Protein AF-A0A6G3RSH4-F1 (afdb_monomer_lite)

Sequence (106 aa):
MTPDDCDAVAEVRVRGWQFAYAGLMPQAYLDGMSVAQDAARRRERFRRRGQFVAERAGAVVGWGCHGPGRDHDVPPGEAELYALYARPAQVSTGVGRALLDACAAD

pLDDT: mean 94.03, std 5.85, range [69.56, 98.44]

Foldseek 3Di:
DDLVCLLLALVQVLQQCLVVCVVPDDNCVSVPRDSVVSSVVCSVVVPDPAKDFDDDPRGTFWIWGKDDDPDPPDDPPDMDTPDTTGRPVCPPVCRSVVSVVSSVVD

Secondary structure (DSSP, 8-state):
--GGGHHHHHHHHHHHHHHHTTTTS-HHHHHT--HHHHHHHHHHHTT-S-EEEEEETTEEEEEEEEEE--STTSPTT-EEEEEEEE-GGGTTTTHHHHHHHHHH--

Radius of gyration: 14.27 Å; chains: 1; bounding box: 38×31×35 Å

Structure (mmCIF, N/CA/C/O backbone):
data_AF-A0A6G3RSH4-F1
#
_entry.id   AF-A0A6G3RSH4-F1
#
loop_
_atom_site.group_PDB
_atom_site.id
_atom_site.type_symbol
_atom_site.label_atom_id
_atom_site.label_alt_id
_atom_site.label_comp_id
_atom_site.label_asym_id
_atom_site.label_entity_id
_atom_site.label_seq_id
_atom_site.pdbx_PDB_ins_code
_atom_site.Cartn_x
_atom_site.Cartn_y
_atom_site.Cartn_z
_atom_site.occupancy
_atom_site.B_iso_or_equiv
_atom_site.auth_seq_id
_atom_site.auth_comp_id
_atom_site.auth_asym_id
_atom_site.auth_atom_id
_atom_site.pdbx_PDB_model_num
ATOM 1 N N . MET A 1 1 ? -1.358 -3.093 12.932 1.00 84.00 1 MET A N 1
ATOM 2 C CA . MET A 1 1 ? -1.089 -4.280 12.096 1.00 84.00 1 MET A CA 1
ATOM 3 C C . MET A 1 1 ? -0.584 -5.421 12.978 1.00 84.00 1 MET A C 1
ATOM 5 O O . MET A 1 1 ? 0.177 -5.159 13.902 1.00 84.00 1 MET A O 1
ATOM 9 N N . THR A 1 2 ? -1.001 -6.654 12.701 1.00 89.12 2 THR A N 1
ATOM 10 C CA . THR A 1 2 ? -0.590 -7.918 13.334 1.00 89.12 2 THR A CA 1
ATOM 11 C C . THR A 1 2 ? 0.182 -8.796 12.332 1.00 89.12 2 THR A C 1
ATOM 13 O O . THR A 1 2 ? 0.144 -8.515 11.129 1.00 89.12 2 THR A O 1
ATOM 16 N N . PRO A 1 3 ? 0.905 -9.848 12.772 1.00 87.81 3 PRO A N 1
ATOM 17 C CA . PRO A 1 3 ? 1.589 -10.756 11.848 1.00 87.81 3 PRO A CA 1
ATOM 18 C C . PRO A 1 3 ? 0.653 -11.378 10.805 1.00 87.81 3 PRO A C 1
ATOM 20 O O . PRO A 1 3 ? 1.087 -11.628 9.678 1.00 87.81 3 PRO A O 1
ATOM 23 N N . ASP A 1 4 ? -0.620 -11.558 11.156 1.00 91.12 4 ASP A N 1
ATOM 24 C CA . ASP A 1 4 ? -1.639 -12.146 10.286 1.00 91.12 4 ASP A CA 1
ATOM 25 C C . ASP A 1 4 ? -2.007 -11.217 9.116 1.00 91.12 4 ASP A C 1
ATOM 27 O O . ASP A 1 4 ? -2.398 -11.688 8.049 1.00 91.12 4 ASP A O 1
ATOM 31 N N . ASP A 1 5 ? -1.752 -9.909 9.234 1.00 94.38 5 ASP A N 1
ATOM 32 C CA . ASP A 1 5 ? -2.000 -8.947 8.152 1.00 94.38 5 ASP A CA 1
ATOM 33 C C . ASP A 1 5 ? -0.943 -9.020 7.035 1.00 94.38 5 ASP A C 1
ATOM 35 O O . ASP A 1 5 ? -1.111 -8.398 5.984 1.00 94.38 5 ASP A O 1
ATOM 39 N N . CYS A 1 6 ? 0.176 -9.734 7.234 1.00 94.88 6 CYS A N 1
ATOM 40 C CA . CYS A 1 6 ? 1.320 -9.696 6.312 1.00 94.88 6 CYS A CA 1
ATOM 41 C C . CYS A 1 6 ? 0.959 -10.112 4.881 1.00 94.88 6 CYS A C 1
ATOM 43 O O . CYS A 1 6 ? 1.477 -9.515 3.935 1.00 94.88 6 CYS A O 1
ATOM 45 N N . ASP A 1 7 ? 0.087 -11.109 4.718 1.00 96.50 7 ASP A N 1
ATOM 46 C CA . ASP A 1 7 ? -0.332 -11.576 3.393 1.00 96.50 7 ASP A CA 1
ATOM 47 C C . ASP A 1 7 ? -1.200 -10.528 2.687 1.00 96.50 7 ASP A C 1
ATOM 49 O O . ASP A 1 7 ? -0.944 -10.182 1.532 1.00 96.50 7 ASP A O 1
ATOM 53 N N . ALA A 1 8 ? -2.169 -9.947 3.399 1.00 97.19 8 ALA A N 1
ATOM 54 C CA . ALA A 1 8 ? -3.047 -8.924 2.842 1.00 97.19 8 ALA A CA 1
ATOM 55 C C . ALA A 1 8 ? -2.276 -7.635 2.507 1.00 97.19 8 ALA A C 1
ATOM 57 O O . ALA A 1 8 ? -2.468 -7.033 1.449 1.00 97.19 8 ALA A O 1
ATOM 58 N N . VAL A 1 9 ? -1.331 -7.237 3.361 1.00 97.00 9 VAL A N 1
ATOM 59 C CA . VAL A 1 9 ? -0.434 -6.102 3.112 1.00 97.00 9 VAL A CA 1
ATOM 60 C C . VAL A 1 9 ? 0.460 -6.346 1.892 1.00 97.00 9 VAL A C 1
ATOM 62 O O . VAL A 1 9 ? 0.667 -5.433 1.086 1.00 97.00 9 VAL A O 1
ATOM 65 N N . ALA A 1 10 ? 0.993 -7.559 1.736 1.00 97.38 10 ALA A N 1
ATOM 66 C CA . ALA A 1 10 ? 1.793 -7.915 0.570 1.00 97.38 10 ALA A CA 1
ATOM 67 C C . ALA A 1 10 ? 0.975 -7.814 -0.724 1.00 97.38 10 ALA A C 1
ATOM 69 O O . ALA A 1 10 ? 1.466 -7.286 -1.725 1.00 97.38 10 ALA A O 1
ATOM 70 N N . GLU A 1 11 ? -0.291 -8.236 -0.698 1.00 97.94 11 GLU A N 1
ATOM 71 C CA . GLU A 1 11 ? -1.198 -8.065 -1.832 1.00 97.94 11 GLU A CA 1
ATOM 72 C C . GLU A 1 11 ? -1.444 -6.581 -2.140 1.00 97.94 11 GLU A C 1
ATOM 74 O O . GLU A 1 11 ? -1.279 -6.163 -3.289 1.00 97.94 11 GLU A O 1
ATOM 79 N N . VAL A 1 12 ? -1.764 -5.766 -1.128 1.00 98.19 12 VAL A N 1
ATOM 80 C CA . VAL A 1 12 ? -1.951 -4.310 -1.274 1.00 98.19 12 VAL A CA 1
ATOM 81 C C . VAL A 1 12 ? -0.737 -3.670 -1.941 1.00 98.19 12 VAL A C 1
ATOM 83 O O . VAL A 1 12 ? -0.894 -2.913 -2.901 1.00 98.19 12 VAL A O 1
ATOM 86 N N . ARG A 1 13 ? 0.477 -3.994 -1.480 1.00 97.31 13 ARG A N 1
ATOM 87 C CA . ARG A 1 13 ? 1.710 -3.452 -2.059 1.00 97.31 13 ARG A CA 1
ATOM 88 C C . ARG A 1 13 ? 1.908 -3.910 -3.498 1.00 97.31 13 ARG A C 1
ATOM 90 O O . ARG A 1 13 ? 2.145 -3.065 -4.354 1.00 97.31 13 ARG A O 1
ATOM 97 N N . VAL A 1 14 ? 1.873 -5.219 -3.763 1.00 98.19 14 VAL A N 1
ATOM 98 C CA . VAL A 1 14 ? 2.173 -5.762 -5.099 1.00 98.19 14 VAL A CA 1
ATOM 99 C C . VAL A 1 14 ? 1.169 -5.238 -6.120 1.00 98.19 14 VAL A C 1
ATOM 101 O O . VAL A 1 14 ? 1.573 -4.723 -7.160 1.00 98.19 14 VAL A O 1
ATOM 104 N N . ARG A 1 15 ? -0.130 -5.282 -5.801 1.00 97.88 15 ARG A N 1
ATOM 105 C CA . ARG A 1 15 ? -1.180 -4.761 -6.687 1.00 97.88 15 ARG A CA 1
ATOM 106 C C . ARG A 1 15 ? -1.098 -3.247 -6.844 1.00 97.88 15 ARG A C 1
ATOM 108 O O . ARG A 1 15 ? -1.291 -2.749 -7.948 1.00 97.88 15 ARG A O 1
ATOM 115 N N . GLY A 1 16 ? -0.777 -2.524 -5.772 1.00 97.56 16 GLY A N 1
ATOM 116 C CA . GLY A 1 16 ? -0.533 -1.084 -5.823 1.00 97.56 16 GLY A CA 1
ATOM 117 C C . GLY A 1 16 ? 0.631 -0.726 -6.750 1.00 97.56 16 GLY A C 1
ATOM 118 O O . GLY A 1 16 ? 0.498 0.181 -7.561 1.00 97.56 16 GLY A O 1
ATOM 119 N N . TRP A 1 17 ? 1.734 -1.478 -6.694 1.00 98.06 17 TRP A N 1
ATOM 120 C CA . TRP A 1 17 ? 2.897 -1.288 -7.569 1.00 98.06 17 TRP A CA 1
ATOM 121 C C . TRP A 1 17 ? 2.583 -1.579 -9.035 1.00 98.06 17 TRP A C 1
ATOM 123 O O . TRP A 1 17 ? 2.871 -0.755 -9.898 1.00 98.06 17 TRP A O 1
ATOM 133 N N . GLN A 1 18 ? 1.964 -2.731 -9.310 1.00 98.44 18 GLN A N 1
ATOM 134 C CA . GLN A 1 18 ? 1.560 -3.122 -10.663 1.00 98.44 18 GLN A CA 1
ATOM 135 C C . GLN A 1 18 ? 0.644 -2.071 -11.299 1.00 98.44 18 GLN A C 1
ATOM 137 O O . GLN A 1 18 ? 0.788 -1.770 -12.477 1.00 98.44 18 GLN A O 1
ATOM 142 N N . PHE A 1 19 ? -0.263 -1.488 -10.511 1.00 97.94 19 PHE A N 1
ATOM 143 C CA . PHE A 1 19 ? -1.148 -0.419 -10.959 1.00 97.94 19 PHE A CA 1
ATOM 144 C C . PHE A 1 19 ? -0.421 0.920 -11.155 1.00 97.94 19 PHE A C 1
ATOM 146 O O . PHE A 1 19 ? -0.537 1.525 -12.215 1.00 97.94 19 PHE A O 1
ATOM 153 N N . ALA A 1 20 ? 0.326 1.388 -10.150 1.00 97.44 20 ALA A N 1
ATOM 154 C CA . ALA A 1 20 ? 0.909 2.731 -10.149 1.00 97.44 20 ALA A CA 1
ATOM 155 C C . ALA A 1 20 ? 2.054 2.904 -11.157 1.00 97.44 20 ALA A C 1
ATOM 157 O O . ALA A 1 20 ? 2.281 4.010 -11.639 1.00 97.44 20 ALA A O 1
ATOM 158 N N . TYR A 1 21 ? 2.772 1.822 -11.469 1.00 98.06 21 TYR A N 1
ATOM 159 C CA . TYR A 1 21 ? 3.948 1.854 -12.340 1.00 98.06 21 TYR A CA 1
ATOM 160 C C . TYR A 1 21 ? 3.727 1.204 -13.712 1.00 98.06 21 TYR A C 1
ATOM 162 O O . TYR A 1 21 ? 4.685 1.060 -14.478 1.00 98.06 21 TYR A O 1
ATOM 170 N N . ALA A 1 22 ? 2.489 0.828 -14.052 1.00 97.94 22 ALA A N 1
ATOM 171 C CA . ALA A 1 22 ? 2.149 0.359 -15.392 1.00 97.94 22 ALA A CA 1
ATOM 172 C C . ALA A 1 22 ? 2.548 1.409 -16.445 1.00 97.94 22 ALA A C 1
ATOM 174 O O . ALA A 1 22 ? 2.225 2.588 -16.320 1.00 97.94 22 ALA A O 1
ATOM 175 N N . GLY A 1 23 ? 3.290 0.984 -17.470 1.00 97.81 23 GLY A N 1
ATOM 176 C CA . GLY A 1 23 ? 3.824 1.874 -18.508 1.00 97.81 23 GLY A CA 1
ATOM 177 C C . GLY A 1 23 ? 5.058 2.695 -18.105 1.00 97.81 23 GLY A C 1
ATOM 178 O O . GLY A 1 23 ? 5.664 3.312 -18.975 1.00 97.81 23 GLY A O 1
ATOM 179 N N . LEU A 1 24 ? 5.464 2.677 -16.828 1.00 98.38 24 LEU A N 1
ATOM 180 C CA . LEU A 1 24 ? 6.683 3.336 -16.334 1.00 98.38 24 LEU A CA 1
ATOM 181 C C . LEU A 1 24 ? 7.829 2.346 -16.091 1.00 98.38 24 LEU A C 1
ATOM 183 O O . LEU A 1 24 ? 8.995 2.693 -16.263 1.00 98.38 24 LEU A O 1
ATOM 187 N N . MET A 1 25 ? 7.503 1.113 -15.700 1.00 98.25 25 MET A N 1
ATOM 188 C CA . MET A 1 25 ? 8.466 0.033 -15.465 1.00 98.25 25 MET A CA 1
ATOM 189 C C . MET A 1 25 ? 8.331 -1.071 -16.524 1.00 98.25 25 MET A C 1
ATOM 191 O O . MET A 1 25 ? 7.244 -1.249 -17.079 1.00 98.25 25 MET A O 1
ATOM 195 N N . PRO A 1 26 ? 9.389 -1.868 -16.787 1.00 98.44 26 PRO A N 1
ATOM 196 C CA . PRO A 1 26 ? 9.284 -3.036 -17.652 1.00 98.44 26 PRO A CA 1
ATOM 197 C C . PRO A 1 26 ? 8.175 -3.974 -17.174 1.00 98.44 26 PRO A C 1
ATOM 199 O O . PRO A 1 26 ? 8.170 -4.395 -16.015 1.00 98.44 26 PRO A O 1
ATOM 202 N N . GLN A 1 27 ? 7.263 -4.342 -18.073 1.00 98.06 27 GLN A N 1
ATOM 203 C CA . GLN A 1 27 ? 6.092 -5.143 -17.711 1.00 98.06 27 GLN A CA 1
ATOM 204 C C . GLN A 1 27 ? 6.484 -6.484 -17.075 1.00 98.06 27 GLN A C 1
ATOM 206 O O . GLN A 1 27 ? 5.931 -6.860 -16.049 1.00 98.06 27 GLN A O 1
ATOM 211 N N . ALA A 1 28 ? 7.530 -7.139 -17.590 1.00 98.25 28 ALA A N 1
ATOM 212 C CA . ALA A 1 28 ? 8.050 -8.385 -17.025 1.00 98.25 28 ALA A CA 1
ATOM 213 C C . ALA A 1 28 ? 8.512 -8.250 -15.559 1.00 98.25 28 ALA A C 1
ATOM 215 O O . ALA A 1 28 ? 8.421 -9.209 -14.795 1.00 98.25 28 ALA A O 1
ATOM 216 N N . TYR A 1 29 ? 8.982 -7.068 -15.142 1.00 98.19 29 TYR A N 1
ATOM 217 C CA . TYR A 1 29 ? 9.321 -6.816 -13.741 1.00 98.19 29 TYR A CA 1
ATOM 218 C C . TYR A 1 29 ? 8.060 -6.753 -12.874 1.00 98.19 29 TYR A C 1
ATOM 220 O O . TYR A 1 29 ? 8.015 -7.376 -11.815 1.00 98.19 29 TYR A O 1
ATOM 228 N N . LEU A 1 30 ? 7.032 -6.029 -13.330 1.00 98.25 30 LEU A N 1
ATOM 229 C CA . LEU A 1 30 ? 5.753 -5.901 -12.625 1.00 98.25 30 LEU A CA 1
ATOM 230 C C . LEU A 1 30 ? 5.025 -7.250 -12.532 1.00 98.25 30 LEU A C 1
ATOM 232 O O . LEU A 1 30 ? 4.522 -7.603 -11.463 1.00 98.25 30 LEU A O 1
ATOM 236 N N . ASP A 1 31 ? 5.023 -8.026 -13.615 1.00 97.81 31 ASP A N 1
ATOM 237 C CA . ASP A 1 31 ? 4.418 -9.361 -13.680 1.00 97.81 31 ASP A CA 1
ATOM 238 C C . ASP A 1 31 ? 5.182 -10.380 -12.823 1.00 97.81 31 ASP A C 1
ATOM 240 O O . ASP A 1 31 ? 4.585 -11.290 -12.252 1.00 97.81 31 ASP A O 1
ATOM 244 N N . GLY A 1 32 ? 6.501 -10.206 -12.686 1.00 98.00 32 GLY A N 1
ATOM 245 C CA . GLY A 1 32 ? 7.363 -11.051 -11.861 1.00 98.00 32 GLY A CA 1
ATOM 246 C C . GLY A 1 32 ? 7.267 -10.790 -10.353 1.00 98.00 32 GLY A C 1
ATOM 247 O O . GLY A 1 32 ? 7.864 -11.525 -9.563 1.00 98.00 32 GLY A O 1
ATOM 248 N N . MET A 1 33 ? 6.540 -9.759 -9.912 1.00 98.19 33 MET A N 1
ATOM 249 C CA . MET A 1 33 ? 6.377 -9.475 -8.485 1.00 98.19 33 MET A CA 1
ATOM 250 C C . MET A 1 33 ? 5.558 -10.572 -7.787 1.00 98.19 33 MET A C 1
ATOM 252 O O . MET A 1 33 ? 4.430 -10.871 -8.167 1.00 98.19 33 MET A O 1
ATOM 256 N N . SER A 1 34 ? 6.096 -11.129 -6.698 1.00 97.75 34 SER A N 1
ATOM 257 C CA . SER A 1 34 ? 5.452 -12.204 -5.931 1.00 97.75 34 SER A CA 1
ATOM 258 C C . SER A 1 34 ? 4.907 -11.716 -4.588 1.00 97.75 34 SER A C 1
ATOM 260 O O . SER A 1 34 ? 5.666 -11.250 -3.732 1.00 97.75 34 SER A O 1
ATOM 262 N N . VAL A 1 35 ? 3.597 -11.897 -4.378 1.00 97.19 35 VAL A N 1
ATOM 263 C CA . VAL A 1 35 ? 2.922 -11.641 -3.091 1.00 97.19 35 VAL A CA 1
ATOM 264 C C . VAL A 1 35 ? 3.497 -12.532 -1.992 1.00 97.19 35 VAL A C 1
ATOM 266 O O . VAL A 1 35 ? 3.848 -12.032 -0.930 1.00 97.19 35 VAL A O 1
ATOM 269 N N . ALA A 1 36 ? 3.682 -13.828 -2.258 1.00 97.00 36 ALA A N 1
ATOM 270 C CA . ALA A 1 36 ? 4.195 -14.772 -1.265 1.00 97.00 36 ALA A CA 1
ATOM 271 C C . ALA A 1 36 ? 5.608 -14.397 -0.780 1.00 97.00 36 ALA A C 1
ATOM 273 O O . ALA A 1 36 ? 5.871 -14.362 0.423 1.00 97.00 36 ALA A O 1
ATOM 274 N N . GLN A 1 37 ? 6.512 -14.049 -1.704 1.00 96.50 37 GLN A N 1
ATOM 275 C CA . GLN A 1 37 ? 7.858 -13.596 -1.338 1.00 96.50 37 GLN A CA 1
ATOM 276 C C . GLN A 1 37 ? 7.829 -12.264 -0.581 1.00 96.50 37 GLN A C 1
ATOM 278 O O . GLN A 1 37 ? 8.633 -12.041 0.323 1.00 96.50 37 GLN A O 1
ATOM 283 N N . ASP A 1 38 ? 6.926 -11.354 -0.950 1.00 95.94 38 ASP A N 1
ATOM 284 C CA . ASP A 1 38 ? 6.774 -10.082 -0.249 1.00 95.94 38 ASP A CA 1
ATOM 285 C C . ASP A 1 38 ? 6.234 -10.257 1.178 1.00 95.94 38 ASP A C 1
ATOM 287 O O . ASP A 1 38 ? 6.763 -9.638 2.106 1.00 95.94 38 ASP A O 1
ATOM 291 N N . ALA A 1 39 ? 5.269 -11.158 1.371 1.00 96.00 39 ALA A N 1
ATOM 292 C CA . ALA A 1 39 ? 4.716 -11.492 2.676 1.00 96.00 39 ALA A CA 1
ATOM 293 C C . ALA A 1 39 ? 5.754 -12.160 3.589 1.00 96.00 39 ALA A C 1
ATOM 295 O O . ALA A 1 39 ? 5.856 -11.808 4.764 1.00 96.00 39 ALA A O 1
ATOM 296 N N . ALA A 1 40 ? 6.576 -13.074 3.059 1.00 93.75 40 ALA A N 1
ATOM 297 C CA . ALA A 1 40 ? 7.681 -13.681 3.806 1.00 93.75 40 ALA A CA 1
ATOM 298 C C . ALA A 1 40 ? 8.670 -12.617 4.321 1.00 93.75 40 ALA A C 1
ATOM 300 O O . ALA A 1 40 ? 8.931 -12.540 5.523 1.00 93.75 40 ALA A O 1
ATOM 301 N N . ARG A 1 41 ? 9.113 -11.705 3.442 1.00 90.44 41 ARG A N 1
ATOM 302 C CA . ARG A 1 41 ? 9.981 -10.572 3.821 1.00 90.44 41 ARG A CA 1
ATOM 303 C C . ARG A 1 41 ? 9.351 -9.667 4.884 1.00 90.44 41 ARG A C 1
ATOM 305 O O . ARG A 1 41 ? 10.064 -9.072 5.691 1.00 90.44 41 ARG A O 1
ATOM 312 N N . ARG A 1 42 ? 8.024 -9.519 4.884 1.00 90.06 42 ARG A N 1
ATOM 313 C CA . ARG A 1 42 ? 7.295 -8.720 5.884 1.00 90.06 42 ARG A CA 1
ATOM 314 C C . ARG A 1 42 ? 7.247 -9.386 7.239 1.00 90.06 42 ARG A C 1
ATOM 316 O O . ARG A 1 42 ? 7.520 -8.709 8.224 1.00 90.06 42 ARG A O 1
ATOM 323 N N . ARG A 1 43 ? 6.992 -10.692 7.287 1.00 90.88 43 ARG A N 1
ATOM 324 C CA . ARG A 1 43 ? 7.033 -11.468 8.534 1.00 90.88 43 ARG A CA 1
ATOM 325 C C . ARG A 1 43 ? 8.397 -11.359 9.214 1.00 90.88 43 ARG A C 1
ATOM 327 O O . ARG A 1 43 ? 8.461 -11.116 10.415 1.00 90.88 43 ARG A O 1
ATOM 334 N N . GLU A 1 44 ? 9.483 -11.419 8.446 1.00 87.00 44 GLU A N 1
ATOM 335 C CA . GLU A 1 44 ? 10.846 -11.230 8.967 1.00 87.00 44 GLU A CA 1
ATOM 336 C C . GLU A 1 44 ? 11.069 -9.825 9.553 1.00 87.00 44 GLU A C 1
ATOM 338 O O . GLU A 1 44 ? 11.741 -9.659 10.571 1.00 87.00 44 GLU A O 1
ATOM 343 N N . ARG A 1 45 ? 10.479 -8.799 8.930 1.00 78.31 45 ARG A N 1
ATOM 344 C CA . ARG A 1 45 ? 10.624 -7.385 9.323 1.00 78.31 45 ARG A CA 1
ATOM 345 C C . ARG A 1 45 ? 9.551 -6.901 10.299 1.00 78.31 45 ARG A C 1
ATOM 347 O O . ARG A 1 45 ? 9.589 -5.739 10.702 1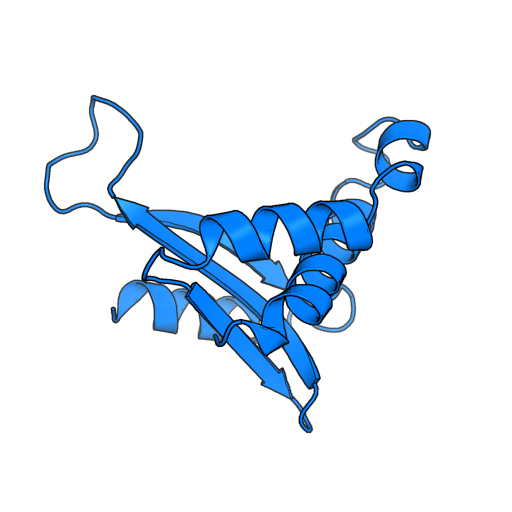.00 78.31 45 ARG A O 1
ATOM 354 N N . PHE A 1 46 ? 8.626 -7.772 10.699 1.00 77.12 46 PHE A N 1
ATOM 355 C CA .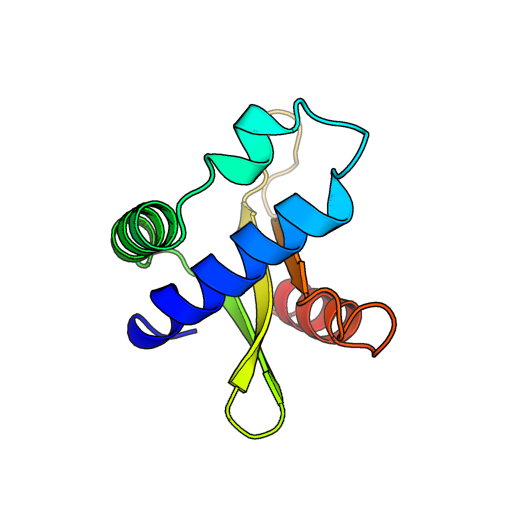 PHE A 1 46 ? 7.427 -7.421 11.458 1.00 77.12 46 PHE A CA 1
ATOM 356 C C . PHE A 1 46 ? 7.724 -6.777 12.818 1.00 77.12 46 PHE A C 1
ATOM 358 O O . PHE A 1 46 ? 6.923 -6.006 13.329 1.00 77.12 46 PHE A O 1
ATOM 365 N N . ARG A 1 47 ? 8.911 -7.020 13.388 1.00 70.38 47 ARG A N 1
ATOM 366 C CA . ARG A 1 47 ? 9.331 -6.472 14.691 1.00 70.38 47 ARG A CA 1
ATOM 367 C C . ARG A 1 47 ? 9.435 -4.937 14.741 1.00 70.38 47 ARG A C 1
ATOM 369 O O . ARG A 1 47 ? 9.758 -4.391 15.793 1.00 70.38 47 ARG A O 1
ATOM 376 N N . ARG A 1 48 ? 9.198 -4.236 13.630 1.00 69.56 48 ARG A N 1
ATOM 377 C CA . ARG A 1 48 ? 9.217 -2.772 13.545 1.00 69.56 48 ARG A CA 1
ATOM 378 C C . ARG A 1 48 ? 7.862 -2.173 13.942 1.00 69.56 48 ARG A C 1
ATOM 380 O O . ARG A 1 48 ? 6.832 -2.584 13.412 1.00 69.56 48 ARG A O 1
ATOM 387 N N . ARG A 1 49 ? 7.899 -1.186 14.849 1.00 78.44 49 ARG A N 1
ATOM 388 C CA . ARG A 1 49 ? 6.777 -0.275 15.156 1.00 78.44 49 ARG A CA 1
ATOM 389 C C . ARG A 1 49 ? 6.477 0.650 13.963 1.00 78.44 49 ARG A C 1
ATOM 391 O O . ARG A 1 49 ? 7.201 0.597 12.970 1.00 78.44 49 ARG A O 1
ATOM 398 N N . GLY A 1 50 ? 5.408 1.442 14.057 1.00 90.44 50 GLY A N 1
ATOM 399 C CA . GLY A 1 50 ? 5.014 2.391 13.013 1.00 90.44 50 GLY A CA 1
ATOM 400 C C . GLY A 1 50 ? 4.413 1.732 11.770 1.00 90.44 50 GLY A C 1
ATOM 401 O O . GLY A 1 50 ? 4.700 2.151 10.653 1.00 90.44 50 GLY A O 1
ATOM 402 N N . GLN A 1 51 ? 3.639 0.648 11.931 1.00 93.69 51 GLN A N 1
ATOM 403 C CA . GLN A 1 51 ? 2.960 -0.043 10.825 1.00 93.69 51 GLN A CA 1
ATOM 404 C C . GLN A 1 51 ? 1.442 -0.056 11.008 1.00 93.69 51 GLN A C 1
ATOM 406 O O . GLN A 1 51 ? 0.912 -0.623 11.971 1.00 93.69 51 GLN A O 1
ATOM 411 N N . PHE A 1 52 ? 0.739 0.483 10.017 1.00 96.44 52 PHE A N 1
ATOM 412 C CA . PHE A 1 52 ? -0.702 0.696 10.045 1.00 96.44 52 PHE A CA 1
ATOM 413 C C . PHE A 1 52 ? -1.373 0.049 8.843 1.00 96.44 52 PHE A C 1
ATOM 415 O O . PHE A 1 52 ? -0.852 0.067 7.727 1.00 96.44 52 PHE A O 1
ATOM 422 N N . VAL A 1 53 ? -2.553 -0.516 9.079 1.00 97.62 53 VAL A N 1
ATOM 423 C CA . VAL A 1 53 ? -3.447 -1.026 8.038 1.00 97.62 53 VAL A CA 1
ATOM 424 C C . VAL A 1 53 ? -4.735 -0.224 8.068 1.00 97.62 53 VAL A C 1
ATOM 426 O O . VAL A 1 53 ? -5.214 0.158 9.132 1.00 97.62 53 VAL A O 1
ATOM 429 N N . ALA A 1 54 ? -5.280 0.038 6.888 1.00 98.00 54 ALA A N 1
ATOM 430 C CA . ALA A 1 54 ? -6.626 0.560 6.742 1.00 98.00 54 ALA A CA 1
ATOM 431 C C . ALA A 1 54 ? -7.540 -0.601 6.378 1.00 98.00 54 ALA A C 1
ATOM 433 O O . ALA A 1 54 ? -7.254 -1.332 5.427 1.00 98.00 54 ALA A O 1
ATOM 434 N N . GLU A 1 55 ? -8.648 -0.736 7.096 1.00 97.50 55 GLU A N 1
ATOM 435 C CA . GLU A 1 55 ? -9.615 -1.807 6.893 1.00 97.50 55 GLU A CA 1
ATOM 436 C C . GLU A 1 55 ? -10.973 -1.258 6.460 1.00 97.50 55 GLU A C 1
ATOM 438 O O . GLU A 1 55 ? -11.415 -0.196 6.90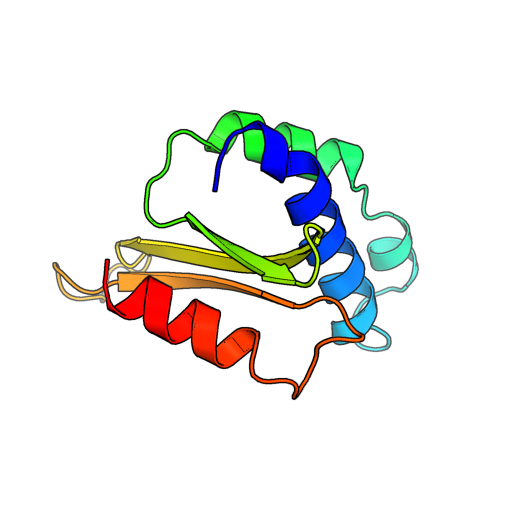2 1.00 97.50 55 GLU A O 1
ATOM 443 N N . ARG A 1 56 ? -11.653 -1.999 5.583 1.00 96.06 56 ARG A N 1
ATOM 444 C CA . ARG A 1 56 ? -13.054 -1.769 5.217 1.00 96.06 56 ARG A CA 1
ATOM 445 C C . ARG A 1 56 ?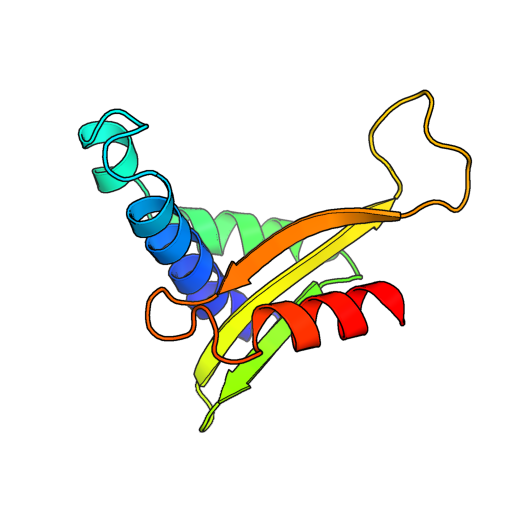 -13.761 -3.106 5.112 1.00 96.06 56 ARG A C 1
ATOM 447 O O . ARG A 1 56 ? -13.280 -3.993 4.415 1.00 96.06 56 ARG A O 1
ATOM 454 N N . ALA A 1 57 ? -14.899 -3.235 5.794 1.00 93.75 57 ALA A N 1
ATOM 455 C CA . ALA A 1 57 ? -15.687 -4.470 5.833 1.00 93.75 57 ALA A CA 1
ATOM 456 C C . ALA A 1 57 ? -14.840 -5.722 6.167 1.00 93.75 57 ALA A C 1
ATOM 458 O O . ALA A 1 57 ? -15.011 -6.772 5.556 1.00 93.75 57 ALA A O 1
ATOM 459 N N . GLY A 1 58 ? -13.893 -5.589 7.105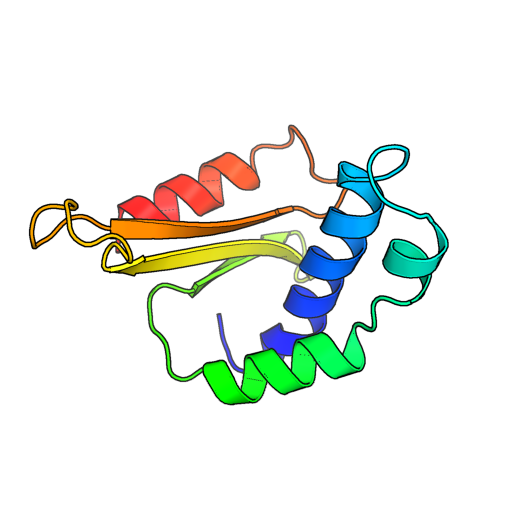 1.00 93.00 58 GLY A N 1
ATOM 460 C CA . GLY A 1 58 ? -13.010 -6.679 7.539 1.00 93.00 58 GLY A CA 1
ATOM 461 C C . GLY A 1 58 ? -11.880 -7.040 6.568 1.00 93.00 58 GLY A C 1
ATOM 462 O O . GLY A 1 58 ? -11.171 -8.010 6.807 1.00 93.00 58 GLY A O 1
ATOM 463 N N . ALA A 1 59 ? -11.696 -6.289 5.478 1.00 95.62 59 ALA A N 1
ATOM 464 C CA . ALA A 1 59 ? -10.596 -6.489 4.542 1.00 95.62 59 ALA A CA 1
ATOM 465 C C . ALA A 1 59 ? -9.577 -5.351 4.631 1.00 95.62 59 ALA A C 1
ATOM 467 O O . ALA A 1 59 ? -9.944 -4.172 4.609 1.00 95.62 59 ALA A O 1
ATOM 468 N N . VAL A 1 60 ? -8.289 -5.700 4.635 1.00 97.81 60 VAL A N 1
ATOM 469 C CA . VAL A 1 60 ? -7.204 -4.723 4.502 1.00 97.81 60 VAL A CA 1
ATOM 470 C C . VAL A 1 60 ? -7.250 -4.105 3.101 1.00 97.81 60 VAL A C 1
ATOM 472 O O . VAL A 1 60 ? -7.141 -4.780 2.075 1.00 97.81 60 VAL A O 1
ATOM 475 N N . VAL A 1 61 ? -7.425 -2.788 3.057 1.00 98.31 61 VAL A N 1
ATOM 476 C CA . VAL A 1 61 ? -7.536 -1.988 1.830 1.00 98.31 61 VAL A CA 1
ATOM 477 C C . VAL A 1 61 ? -6.374 -1.024 1.624 1.00 98.31 61 VAL A C 1
ATOM 479 O O . VAL A 1 61 ? -6.233 -0.459 0.538 1.00 98.31 61 VAL A O 1
ATOM 482 N N . GLY A 1 62 ? -5.530 -0.846 2.635 1.00 98.19 62 GLY A N 1
ATOM 483 C CA . GLY A 1 62 ? -4.355 0.004 2.567 1.00 98.19 62 GLY A CA 1
ATOM 484 C C . GLY A 1 62 ? -3.349 -0.328 3.657 1.00 98.19 62 GLY A C 1
ATOM 485 O O . GLY A 1 62 ? -3.681 -0.973 4.650 1.00 98.19 62 GLY A O 1
ATOM 486 N N . TRP A 1 63 ? -2.118 0.119 3.453 1.00 97.81 63 TRP A N 1
ATOM 487 C CA . TRP A 1 63 ? -1.006 -0.081 4.369 1.00 97.81 63 TRP A CA 1
ATOM 488 C C . TRP A 1 63 ? -0.083 1.134 4.344 1.00 97.81 63 TRP A C 1
ATOM 490 O O . TRP A 1 63 ? 0.244 1.648 3.272 1.00 97.81 63 TRP A O 1
ATOM 500 N N . GLY A 1 64 ? 0.337 1.575 5.523 1.00 96.69 64 GLY A N 1
ATOM 501 C CA . GLY A 1 64 ? 1.311 2.641 5.704 1.00 96.69 64 GLY A CA 1
ATOM 502 C C . GLY A 1 64 ? 2.351 2.241 6.738 1.00 96.69 64 GLY A C 1
ATOM 503 O O . GLY A 1 64 ? 2.030 1.548 7.708 1.00 96.69 64 GLY A O 1
ATOM 504 N N . CYS A 1 65 ? 3.598 2.656 6.536 1.00 94.94 65 CYS A N 1
ATOM 505 C CA . CYS A 1 65 ? 4.590 2.569 7.594 1.00 94.94 65 CYS A CA 1
ATOM 506 C C . CYS A 1 65 ? 5.592 3.712 7.579 1.00 94.94 65 CYS A C 1
ATOM 508 O O . CYS A 1 65 ? 5.934 4.248 6.522 1.00 94.94 65 CYS A O 1
ATOM 510 N N . HIS A 1 66 ? 6.081 4.034 8.770 1.00 94.62 66 HIS A N 1
ATOM 511 C CA . HIS A 1 66 ? 7.079 5.065 9.007 1.00 94.62 66 HIS A CA 1
ATOM 512 C C . HIS A 1 66 ? 8.153 4.573 9.983 1.00 94.62 66 HIS A C 1
ATOM 514 O O . HIS A 1 66 ? 8.061 3.491 10.569 1.00 94.62 66 HIS A O 1
ATOM 520 N N . GLY A 1 67 ? 9.201 5.371 10.125 1.00 92.25 67 GLY A N 1
ATOM 521 C CA . GLY A 1 67 ? 10.248 5.182 11.119 1.00 92.25 67 GLY A CA 1
ATOM 522 C C . GLY A 1 67 ? 11.221 6.358 11.107 1.00 92.25 67 GLY A C 1
ATOM 523 O O . GLY A 1 67 ? 10.924 7.372 10.481 1.00 92.25 67 GLY A O 1
ATOM 524 N N . PRO A 1 68 ? 12.381 6.244 11.771 1.00 91.19 68 PRO A N 1
ATOM 525 C CA . PRO A 1 68 ? 13.393 7.297 11.758 1.00 91.19 68 PRO A CA 1
ATOM 526 C C . PRO A 1 68 ? 13.818 7.678 10.335 1.00 91.19 68 PRO A C 1
ATOM 528 O O . PRO A 1 68 ? 13.910 6.797 9.470 1.00 91.19 68 PRO A O 1
ATOM 531 N N . GLY A 1 69 ? 14.121 8.958 10.111 1.00 91.06 69 GLY A N 1
ATOM 532 C CA . GLY A 1 69 ? 14.753 9.408 8.870 1.00 91.06 69 GLY A CA 1
ATOM 533 C C . GLY A 1 69 ? 15.984 8.570 8.519 1.00 91.06 69 GLY A C 1
ATOM 534 O O . GLY A 1 69 ? 16.801 8.258 9.388 1.00 91.06 69 GLY A O 1
ATOM 535 N N . ARG A 1 70 ? 16.081 8.136 7.257 1.00 89.62 70 ARG A N 1
ATOM 536 C CA . ARG A 1 70 ? 17.184 7.279 6.786 1.00 89.62 70 ARG A CA 1
ATOM 537 C C . ARG A 1 70 ? 18.376 8.059 6.232 1.00 89.62 70 ARG A C 1
ATOM 539 O O . ARG A 1 70 ? 19.459 7.480 6.144 1.00 89.62 70 ARG A O 1
ATOM 546 N N . ASP A 1 71 ? 18.181 9.325 5.880 1.00 89.25 71 ASP A N 1
ATOM 547 C CA . ASP A 1 71 ? 19.225 10.186 5.329 1.00 89.25 71 ASP A CA 1
ATOM 548 C C . ASP A 1 71 ? 20.049 10.862 6.435 1.00 89.25 71 ASP A C 1
ATOM 550 O O . ASP A 1 71 ? 19.581 11.082 7.552 1.00 89.25 71 ASP A O 1
ATOM 554 N N . HIS A 1 72 ? 21.317 11.155 6.134 1.00 84.56 72 HIS A N 1
ATOM 555 C CA . HIS A 1 72 ? 22.290 11.625 7.127 1.00 84.56 72 HIS A CA 1
ATOM 556 C C . HIS A 1 72 ? 22.076 13.080 7.562 1.00 84.56 72 HIS A C 1
ATOM 558 O O . HIS A 1 72 ? 22.591 13.496 8.597 1.00 84.56 72 HIS A O 1
ATOM 564 N N . ASP A 1 73 ? 21.379 13.858 6.743 1.00 89.69 73 ASP A N 1
ATOM 565 C CA . ASP A 1 73 ? 21.081 15.275 6.928 1.00 89.69 73 ASP A CA 1
ATOM 566 C C . ASP A 1 73 ? 19.719 15.506 7.594 1.00 89.69 73 ASP A C 1
ATOM 568 O O . ASP A 1 73 ? 19.375 16.645 7.912 1.00 89.69 73 ASP A O 1
ATOM 572 N N . VAL A 1 74 ? 18.965 14.436 7.864 1.00 84.50 74 VAL A N 1
ATOM 573 C CA . VAL A 1 74 ? 17.690 14.517 8.574 1.00 84.50 74 VAL A CA 1
ATOM 574 C C . VAL A 1 74 ? 17.947 14.764 10.067 1.00 84.50 74 VAL A C 1
ATOM 576 O O . VAL A 1 74 ? 18.652 13.977 10.710 1.00 84.50 74 VAL A O 1
ATOM 579 N N . PRO A 1 75 ? 17.386 15.840 10.653 1.00 86.69 75 PRO A N 1
ATOM 580 C CA . PRO A 1 75 ? 17.535 16.118 12.074 1.00 86.69 75 PRO A CA 1
ATOM 581 C C . PRO A 1 75 ? 17.057 14.954 12.959 1.00 86.69 75 PRO A C 1
ATOM 583 O O . PRO A 1 75 ? 16.057 14.299 12.648 1.00 86.69 75 PRO A O 1
ATOM 586 N N . PRO A 1 76 ? 17.715 14.705 14.107 1.00 83.56 76 PRO A N 1
ATOM 587 C CA . PRO A 1 76 ? 17.221 13.743 15.083 1.00 83.56 76 PRO A CA 1
ATOM 588 C C . PRO A 1 76 ? 15.793 14.082 15.529 1.00 83.56 76 PRO A C 1
ATOM 590 O O . PRO A 1 76 ? 15.510 15.224 15.882 1.00 83.56 76 PRO A O 1
ATOM 593 N N . GLY A 1 77 ? 14.916 13.078 15.560 1.00 84.25 77 GLY A N 1
ATOM 594 C CA . GLY A 1 77 ? 13.510 13.240 15.950 1.00 84.25 77 GLY A CA 1
ATOM 595 C C . GLY A 1 77 ? 12.539 13.387 14.777 1.00 84.25 77 GLY A C 1
ATOM 596 O O . GLY A 1 77 ? 11.340 13.244 14.988 1.00 84.25 77 GLY A O 1
ATOM 597 N N . GLU A 1 78 ? 13.036 13.583 13.555 1.00 89.88 78 GLU A N 1
ATOM 598 C CA . GLU A 1 78 ? 12.208 13.542 12.349 1.00 89.88 78 GLU A CA 1
ATOM 599 C C . GLU A 1 78 ? 11.907 12.096 11.921 1.00 89.88 78 GLU A C 1
ATOM 601 O O . GLU A 1 78 ? 12.744 11.185 12.021 1.00 89.88 78 GLU A O 1
ATOM 606 N N . ALA A 1 79 ? 10.692 11.894 11.413 1.00 90.75 79 ALA A N 1
ATOM 607 C CA . ALA A 1 79 ? 10.218 10.615 10.908 1.00 90.75 79 ALA A CA 1
ATOM 608 C C . ALA A 1 79 ? 10.082 10.639 9.382 1.00 90.75 79 ALA A C 1
ATOM 610 O O . ALA A 1 79 ? 9.761 11.652 8.768 1.00 90.75 79 ALA A O 1
ATOM 611 N N . GLU A 1 80 ? 10.276 9.481 8.766 1.00 93.31 80 GLU A N 1
ATOM 612 C CA . GLU A 1 80 ? 10.114 9.275 7.338 1.00 93.31 80 GLU A CA 1
ATOM 613 C C . GLU A 1 80 ? 8.998 8.263 7.077 1.00 93.31 80 GLU A C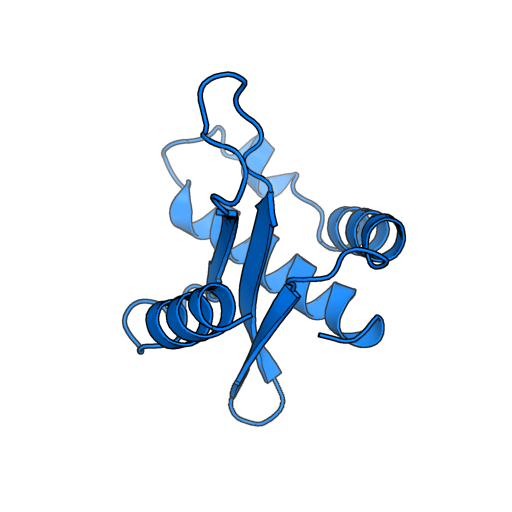 1
ATOM 615 O O . GLU A 1 80 ? 8.962 7.175 7.659 1.00 93.31 80 GLU A O 1
ATOM 620 N N . LEU A 1 81 ? 8.110 8.603 6.143 1.00 94.94 81 LEU A N 1
ATOM 621 C CA . LEU A 1 81 ? 7.097 7.694 5.625 1.00 94.94 81 LEU A CA 1
ATOM 622 C C . LEU A 1 81 ? 7.732 6.734 4.608 1.00 94.94 81 LEU A C 1
ATOM 624 O O . LEU A 1 81 ? 7.925 7.068 3.441 1.00 94.94 81 LEU A O 1
ATOM 628 N N . TYR A 1 82 ? 8.044 5.515 5.040 1.00 93.75 82 TYR A N 1
ATOM 629 C CA . TYR A 1 82 ? 8.687 4.506 4.196 1.00 93.75 82 TYR A CA 1
ATOM 630 C C . TYR A 1 82 ? 7.760 3.932 3.124 1.00 93.75 82 TYR A C 1
ATOM 632 O O . TYR A 1 82 ? 8.224 3.494 2.067 1.00 93.75 82 TYR A O 1
ATOM 640 N N . ALA A 1 83 ? 6.464 3.851 3.418 1.00 95.00 83 ALA A N 1
ATOM 641 C CA . ALA A 1 83 ? 5.476 3.282 2.520 1.00 95.00 83 ALA A CA 1
ATOM 642 C C . ALA A 1 83 ? 4.088 3.868 2.771 1.00 95.00 83 ALA A C 1
ATOM 644 O O . ALA A 1 83 ? 3.670 4.014 3.916 1.00 95.00 83 ALA A O 1
ATOM 645 N N . LEU A 1 84 ? 3.348 4.104 1.686 1.00 97.69 84 LEU A N 1
ATOM 646 C CA . LEU A 1 84 ? 1.926 4.424 1.710 1.00 97.69 84 LEU A CA 1
ATOM 647 C C . LEU A 1 84 ? 1.262 3.810 0.478 1.00 97.69 84 LEU A C 1
ATOM 649 O O . LEU A 1 84 ? 1.532 4.212 -0.651 1.00 97.69 84 LEU A O 1
ATOM 653 N N . TYR A 1 85 ? 0.413 2.813 0.699 1.00 98.00 85 TYR A N 1
ATOM 654 C CA . TYR A 1 85 ? -0.252 2.061 -0.358 1.00 98.00 85 TYR A CA 1
ATOM 655 C C . TYR A 1 85 ? -1.742 1.924 -0.065 1.00 98.00 85 TYR A C 1
ATOM 657 O O . TYR A 1 85 ? -2.159 1.695 1.069 1.00 98.00 85 TYR A O 1
ATOM 665 N N . ALA A 1 86 ? -2.544 1.993 -1.121 1.00 98.00 86 ALA A N 1
ATOM 666 C CA . ALA A 1 86 ? -3.948 1.612 -1.116 1.00 98.00 86 ALA A CA 1
ATOM 667 C C . ALA A 1 86 ? -4.190 0.626 -2.261 1.00 98.00 86 ALA A C 1
ATOM 669 O O . ALA A 1 86 ? -3.494 0.667 -3.280 1.00 98.00 86 ALA A O 1
ATOM 670 N N . ARG A 1 87 ? -5.192 -0.249 -2.124 1.00 97.50 87 ARG A N 1
ATOM 671 C CA . ARG A 1 87 ? -5.655 -1.052 -3.263 1.00 97.50 87 ARG A CA 1
ATOM 672 C C . ARG A 1 87 ? -6.088 -0.109 -4.396 1.00 97.50 87 ARG A C 1
ATOM 674 O O . ARG A 1 87 ? -6.703 0.915 -4.097 1.00 97.50 87 ARG A O 1
ATOM 681 N N . PRO A 1 88 ? -5.871 -0.461 -5.677 1.00 96.81 88 PRO A N 1
ATOM 682 C CA . PRO A 1 88 ? -6.232 0.406 -6.804 1.00 96.81 88 PRO A CA 1
ATOM 683 C C . PRO A 1 88 ? -7.683 0.910 -6.764 1.00 96.81 88 PRO A C 1
ATOM 685 O O . PRO A 1 88 ? -7.940 2.094 -6.949 1.00 96.81 88 PRO A O 1
ATOM 688 N N . ALA A 1 89 ? -8.630 0.041 -6.394 1.00 96.69 89 ALA A N 1
ATOM 689 C CA . ALA A 1 89 ? -10.049 0.386 -6.258 1.00 96.69 89 ALA A CA 1
ATOM 690 C C . ALA A 1 89 ? -10.378 1.352 -5.096 1.00 96.69 89 ALA A C 1
ATOM 692 O O . ALA A 1 89 ? -11.531 1.722 -4.912 1.00 96.69 89 ALA A O 1
ATOM 693 N N . GLN A 1 90 ? -9.397 1.708 -4.267 1.00 97.38 90 GLN A N 1
ATOM 694 C CA . GLN A 1 90 ? -9.561 2.528 -3.062 1.00 97.38 90 GLN A CA 1
ATOM 695 C C . GLN A 1 90 ? -8.790 3.853 -3.161 1.00 97.38 90 GLN A C 1
ATOM 697 O O . GLN A 1 90 ? -8.787 4.647 -2.214 1.00 97.38 90 GLN A O 1
ATOM 702 N N . VAL A 1 91 ? -8.170 4.124 -4.312 1.00 96.50 91 VAL A N 1
ATOM 703 C CA . VAL A 1 91 ? -7.555 5.419 -4.618 1.00 96.50 91 VAL A CA 1
ATOM 704 C C . VAL A 1 91 ? -8.626 6.512 -4.600 1.00 96.50 91 VAL A C 1
ATOM 706 O O . VAL A 1 91 ? -9.758 6.296 -5.021 1.00 96.50 91 VAL A O 1
ATOM 709 N N . SER A 1 92 ? -8.278 7.682 -4.060 1.00 96.81 92 SER A N 1
ATOM 710 C CA . SER A 1 92 ? -9.185 8.833 -3.906 1.00 96.81 92 SER A CA 1
ATOM 711 C C . SER A 1 92 ? -10.428 8.579 -3.040 1.00 96.81 92 SER A C 1
ATOM 713 O O . SER A 1 92 ? -11.407 9.311 -3.129 1.00 96.81 92 SER A O 1
ATOM 715 N N . THR A 1 93 ? -10.385 7.584 -2.146 1.00 97.94 93 THR A N 1
ATOM 716 C CA . THR A 1 93 ? -11.490 7.287 -1.209 1.00 97.94 93 THR A CA 1
ATOM 717 C C . THR A 1 93 ? -11.204 7.680 0.246 1.00 97.94 93 THR A C 1
ATOM 719 O O . THR A 1 93 ? -11.934 7.274 1.150 1.00 97.94 93 THR A O 1
ATOM 722 N N . GLY A 1 94 ? -10.114 8.415 0.497 1.00 97.88 94 GLY A N 1
ATOM 723 C CA . GLY A 1 94 ? -9.680 8.830 1.839 1.00 97.88 94 GLY A CA 1
ATOM 724 C C . GLY A 1 94 ? -8.760 7.842 2.573 1.00 97.88 94 GLY A C 1
ATOM 725 O O . GLY A 1 94 ? -8.154 8.227 3.566 1.00 97.88 94 GLY A O 1
ATOM 726 N N . VAL A 1 95 ? -8.571 6.613 2.067 1.00 98.19 95 VAL A N 1
ATOM 727 C CA . VAL A 1 95 ? -7.691 5.593 2.687 1.00 98.19 95 VAL A CA 1
ATOM 728 C C . VAL A 1 95 ? -6.268 6.110 2.913 1.00 98.19 95 VAL A C 1
ATOM 730 O O . VAL A 1 95 ? -5.736 5.981 4.011 1.00 98.19 95 VAL A O 1
ATOM 733 N N . GLY A 1 96 ? -5.663 6.736 1.898 1.00 97.75 96 GLY A N 1
ATOM 734 C CA . GLY A 1 96 ? -4.306 7.276 2.018 1.00 97.75 96 GLY A CA 1
ATOM 735 C C . GLY A 1 96 ? -4.198 8.385 3.066 1.00 97.75 96 GLY A C 1
ATOM 736 O O . GLY A 1 96 ? -3.216 8.431 3.798 1.00 97.75 96 GLY A O 1
ATOM 737 N N . ARG A 1 97 ? -5.231 9.231 3.189 1.00 98.25 97 ARG A N 1
ATOM 738 C CA . ARG A 1 97 ? -5.260 10.297 4.195 1.00 98.25 97 ARG A CA 1
ATOM 739 C C . ARG A 1 97 ? -5.334 9.724 5.607 1.00 98.25 97 ARG A C 1
ATOM 741 O O . ARG A 1 97 ? -4.521 10.098 6.437 1.00 98.25 97 ARG A O 1
ATOM 748 N N . ALA A 1 98 ? -6.236 8.773 5.842 1.00 98.12 98 ALA A N 1
ATOM 749 C CA . ALA A 1 98 ? -6.380 8.132 7.147 1.00 98.12 98 ALA A CA 1
ATOM 750 C C . ALA A 1 98 ? -5.090 7.422 7.596 1.00 98.12 98 ALA A C 1
ATOM 752 O O . ALA A 1 98 ? -4.705 7.509 8.757 1.00 98.12 98 ALA A O 1
ATOM 753 N N . LEU A 1 99 ? -4.399 6.748 6.669 1.00 98.12 99 LEU A N 1
ATOM 754 C CA . LEU A 1 99 ? -3.110 6.108 6.952 1.00 98.12 99 LEU A CA 1
ATOM 755 C C . LEU A 1 99 ? -2.012 7.122 7.274 1.00 98.12 99 LEU A C 1
ATOM 757 O O . LEU A 1 99 ? -1.220 6.882 8.181 1.00 98.12 99 LEU A O 1
ATOM 761 N N . LEU A 1 100 ? -1.960 8.233 6.537 1.00 97.62 100 LEU A N 1
ATOM 762 C CA . LEU A 1 100 ? -0.989 9.293 6.788 1.00 97.62 100 LEU A CA 1
ATOM 763 C C . LEU A 1 100 ? -1.218 9.941 8.157 1.00 97.62 100 LEU A C 1
ATOM 765 O O . LEU A 1 100 ? -0.266 10.090 8.913 1.00 97.62 100 LEU A O 1
ATOM 769 N N . ASP A 1 101 ? -2.471 10.263 8.487 1.00 97.75 101 ASP A N 1
ATOM 770 C CA . ASP A 1 101 ? -2.833 10.839 9.784 1.00 97.75 101 ASP A CA 1
ATOM 771 C C . ASP A 1 101 ? -2.474 9.873 10.934 1.00 97.75 101 ASP A C 1
ATOM 773 O O . ASP A 1 101 ? -1.961 10.310 11.959 1.00 97.75 101 ASP A O 1
ATOM 777 N N . ALA A 1 102 ? -2.662 8.558 10.747 1.00 96.44 102 ALA A N 1
ATOM 778 C CA . ALA A 1 102 ? -2.249 7.549 11.726 1.00 96.44 102 ALA A CA 1
ATOM 779 C C . ALA A 1 102 ? -0.723 7.481 11.904 1.00 96.44 102 ALA A C 1
ATOM 781 O O . ALA A 1 102 ? -0.252 7.411 13.032 1.00 96.44 102 ALA A O 1
ATOM 782 N N . CYS A 1 103 ? 0.048 7.543 10.811 1.00 94.88 103 CYS A N 1
ATOM 783 C CA . CYS A 1 103 ? 1.514 7.555 10.885 1.00 94.88 103 CYS A CA 1
ATOM 784 C C . CYS A 1 103 ? 2.055 8.835 11.539 1.00 94.88 103 CYS A C 1
ATOM 786 O O . CYS A 1 103 ? 3.103 8.802 12.167 1.00 94.88 103 CYS A O 1
ATOM 788 N N . ALA A 1 104 ? 1.370 9.968 11.370 1.00 93.12 104 ALA A N 1
ATOM 789 C CA . ALA A 1 104 ? 1.781 11.244 11.953 1.00 93.12 104 ALA A CA 1
ATOM 790 C C . ALA A 1 104 ? 1.448 11.370 13.452 1.00 93.12 104 ALA A C 1
ATOM 792 O O . ALA A 1 104 ? 1.928 12.298 14.099 1.00 93.12 104 ALA A O 1
ATOM 793 N N . ALA A 1 105 ? 0.601 10.485 13.986 1.00 92.69 105 ALA A N 1
ATOM 794 C CA . ALA A 1 105 ? 0.135 10.517 15.371 1.00 92.69 105 ALA A CA 1
ATOM 795 C C . ALA A 1 105 ? 0.828 9.495 16.302 1.00 92.69 105 ALA A C 1
ATOM 797 O O . ALA A 1 105 ? 0.529 9.507 17.497 1.00 92.69 105 ALA A O 1
ATOM 798 N N . ASP A 1 106 ? 1.687 8.616 15.770 1.00 87.50 106 ASP A N 1
ATOM 799 C CA . ASP A 1 106 ? 2.482 7.612 16.516 1.00 87.50 106 ASP A CA 1
ATOM 800 C C . ASP A 1 106 ? 3.769 8.210 17.100 1.00 87.50 106 ASP A C 1
ATOM 802 O O . ASP A 1 106 ? 4.063 7.918 18.284 1.00 87.50 106 ASP A O 1
#